Protein AF-Q48580-F1 (afdb_monomer_lite)

Secondary structure (DSSP, 8-state):
----THHHHHHHHHHHHHHHH------------------------SS-S--BS-SS-GGGBHHHHHHHHHHHHHHHS--HHHHHHHHHHHHTHHHHHHHHHHHHHSTTTTGGGT-GGG--BTTTTB-SSTTS--HHHHHHHHHHHHHHHHHTT-HHHHHHHHHHHHHHHHHTTSTTT-

Sequence (178 aa):
MRINKISLGIYVFIFALTASLMKVNACSDDHLMQPQTPNIEHKLPHKLSWSAERPLDEKANTHLWLFKQARKILAKENNGAYKELLEMLNKYYKEVAQGIFDADHKNPYYDCSTFVSHFYNPTKDNTYLPGFKNAKQTCGKYFKQALQDYKEDKLNTAFYKLGLSIHYFTDCSQPMHA

Foldseek 3Di:
DDDDPVVLVVVVVVVVVVVVPDPDDPDDDDDDPDDDDPPDPPDQQPDPDCALPDLPDCSRHVLLVVVVVVLVVLVVDPDPSSVVVSVLCVVLVSLLSLLLNCLCPDPPNCPVVPNQQLAADPVVRHGPDPPDHHLVRQLVVLQVVLVVCVVVVVSSSSSNSPSNSSNSVVSHVDVVRD

Structure (mmCIF, N/CA/C/O backbone):
data_AF-Q48580-F1
#
_entry.id   AF-Q48580-F1
#
loop_
_atom_site.group_PDB
_atom_site.id
_atom_site.type_symbol
_atom_site.label_atom_id
_atom_site.label_alt_id
_atom_site.label_comp_id
_atom_site.label_asym_id
_atom_site.label_entity_id
_atom_site.label_seq_id
_atom_site.pdbx_PDB_ins_code
_atom_site.Cartn_x
_atom_site.Cartn_y
_atom_site.Cartn_z
_atom_site.occupancy
_atom_site.B_iso_or_equiv
_atom_site.auth_seq_id
_atom_site.auth_comp_id
_atom_site.auth_asym_id
_atom_site.auth_atom_id
_atom_site.pdbx_PDB_model_num
ATOM 1 N N . MET A 1 1 ? -24.903 -4.570 21.441 1.00 39.03 1 MET A N 1
ATOM 2 C CA . MET A 1 1 ? -25.417 -5.336 20.285 1.00 39.03 1 MET A CA 1
ATOM 3 C C . MET A 1 1 ? -24.226 -6.024 19.618 1.00 39.03 1 MET A C 1
ATOM 5 O O . MET A 1 1 ? -23.382 -5.336 19.065 1.00 39.03 1 MET A O 1
ATOM 9 N N . ARG A 1 2 ? -24.051 -7.342 19.805 1.00 43.16 2 ARG A N 1
ATOM 10 C CA . ARG A 1 2 ? -22.938 -8.116 19.216 1.00 43.16 2 ARG A CA 1
ATOM 11 C C . ARG A 1 2 ? -23.301 -8.447 17.769 1.00 43.16 2 ARG A C 1
ATOM 13 O O . ARG A 1 2 ? -24.228 -9.219 17.554 1.00 43.16 2 ARG A O 1
ATOM 20 N N . ILE A 1 3 ? -22.597 -7.866 16.803 1.00 43.06 3 ILE A N 1
ATOM 21 C CA . ILE A 1 3 ? -22.769 -8.186 15.382 1.00 43.06 3 ILE A CA 1
ATOM 22 C C . ILE A 1 3 ? -21.675 -9.182 14.979 1.00 43.06 3 ILE A C 1
ATOM 24 O O . ILE A 1 3 ? -20.502 -9.013 15.313 1.00 43.06 3 ILE A O 1
ATOM 28 N N . ASN A 1 4 ? -22.091 -10.269 14.327 1.00 42.28 4 ASN A N 1
ATOM 29 C CA . ASN A 1 4 ? -21.255 -11.403 13.940 1.00 42.28 4 ASN A CA 1
ATOM 30 C C . ASN A 1 4 ? -20.155 -10.994 12.947 1.00 42.28 4 ASN A C 1
ATOM 32 O O . ASN A 1 4 ? -20.436 -10.475 11.870 1.00 42.28 4 ASN A O 1
ATOM 36 N N . LYS A 1 5 ? -18.904 -11.351 13.273 1.00 45.81 5 LYS A N 1
ATOM 37 C CA . LYS A 1 5 ? -17.668 -11.136 12.485 1.00 45.81 5 LYS A CA 1
ATOM 38 C C . LYS A 1 5 ? -17.671 -11.780 11.081 1.00 45.81 5 LYS A C 1
ATOM 40 O O . LYS A 1 5 ? -16.713 -11.629 10.330 1.00 45.81 5 LYS A O 1
ATOM 45 N N . ILE A 1 6 ? -18.733 -12.502 10.731 1.00 45.81 6 ILE A N 1
ATOM 46 C CA . ILE A 1 6 ? -18.891 -13.258 9.483 1.00 45.81 6 ILE A CA 1
ATOM 47 C C . ILE A 1 6 ? -19.275 -12.324 8.323 1.00 45.81 6 ILE A C 1
ATOM 49 O O . ILE A 1 6 ? -18.834 -12.533 7.196 1.00 45.81 6 ILE A O 1
ATOM 53 N N . SER A 1 7 ? -20.012 -11.244 8.593 1.00 40.34 7 SER A N 1
ATOM 54 C CA . SER A 1 7 ? -20.556 -10.376 7.542 1.00 40.34 7 SER A CA 1
ATOM 55 C C . SER A 1 7 ? -19.488 -9.530 6.838 1.00 40.34 7 SER A C 1
ATOM 57 O O . SER A 1 7 ? -19.598 -9.292 5.642 1.00 40.34 7 SER A O 1
ATOM 59 N N . LEU A 1 8 ? -18.419 -9.122 7.535 1.00 42.84 8 LEU A N 1
ATOM 60 C CA . LEU A 1 8 ? -17.356 -8.280 6.960 1.00 42.84 8 LEU A CA 1
ATOM 61 C C . LEU A 1 8 ? -16.354 -9.086 6.108 1.00 42.84 8 LEU A C 1
ATOM 63 O O . LEU A 1 8 ? -15.814 -8.579 5.127 1.00 42.84 8 LEU A O 1
ATOM 67 N N . GLY A 1 9 ? -16.151 -10.368 6.437 1.00 41.19 9 GLY A N 1
ATOM 68 C CA . GLY A 1 9 ? -15.279 -11.270 5.675 1.00 41.19 9 GLY A CA 1
ATOM 69 C C . GLY A 1 9 ? -15.817 -11.613 4.282 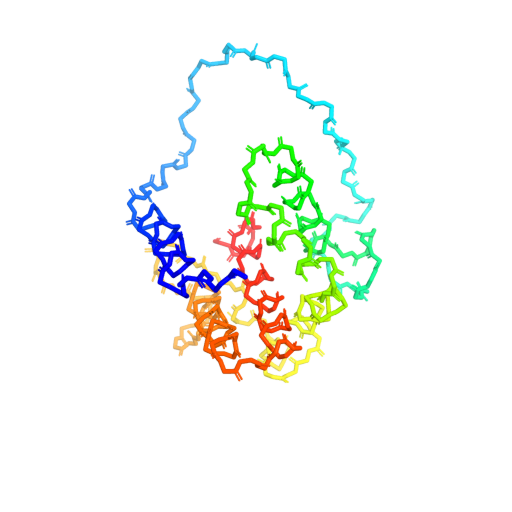1.00 41.19 9 GLY A C 1
ATOM 70 O O . GLY A 1 9 ? -15.033 -11.866 3.370 1.00 41.19 9 GLY A O 1
ATOM 71 N N . ILE A 1 10 ? -17.139 -11.563 4.101 1.00 44.97 10 ILE A N 1
ATOM 72 C CA . ILE A 1 10 ? -17.806 -11.857 2.825 1.00 44.97 10 ILE A CA 1
ATOM 73 C C . ILE A 1 10 ? -17.597 -10.716 1.812 1.00 44.97 10 ILE A C 1
ATOM 75 O O . ILE A 1 10 ? -17.363 -10.984 0.637 1.00 44.97 10 ILE A O 1
ATOM 79 N N . TYR A 1 11 ? -17.559 -9.451 2.246 1.00 45.41 11 TYR A N 1
ATOM 80 C CA . TYR A 1 11 ? -17.363 -8.313 1.332 1.00 45.41 11 TYR A CA 1
ATOM 81 C C . TYR A 1 11 ? -15.919 -8.162 0.829 1.00 45.41 11 TYR A C 1
ATOM 83 O O . TYR A 1 11 ? -15.710 -7.776 -0.321 1.00 45.41 11 TYR A O 1
ATOM 91 N N . VAL A 1 12 ? -14.920 -8.559 1.628 1.00 49.94 12 VAL A N 1
ATOM 92 C CA . VAL A 1 12 ? -13.519 -8.661 1.167 1.00 49.94 12 VAL A CA 1
ATOM 93 C C . VAL A 1 12 ? -13.369 -9.758 0.102 1.00 49.94 12 VAL A C 1
ATOM 95 O O . VAL A 1 12 ? -12.579 -9.619 -0.831 1.00 49.94 12 VAL A O 1
ATOM 98 N N . PHE A 1 13 ? -14.169 -10.824 0.194 1.00 40.41 13 PHE A N 1
ATOM 99 C CA . PHE A 1 13 ? -14.190 -11.912 -0.786 1.00 40.41 13 PHE A CA 1
ATOM 100 C C . PHE A 1 13 ? -14.830 -11.492 -2.121 1.00 40.41 13 PHE A C 1
ATOM 102 O O . PHE A 1 13 ? -14.356 -11.894 -3.181 1.00 40.41 13 PHE A O 1
ATOM 109 N N . ILE A 1 14 ? -15.852 -10.630 -2.085 1.00 44.84 14 ILE A N 1
ATOM 110 C CA . ILE A 1 14 ? -16.502 -10.094 -3.293 1.00 44.84 14 ILE A CA 1
ATOM 111 C C . ILE A 1 14 ? -15.542 -9.188 -4.081 1.00 44.84 14 ILE A C 1
ATOM 113 O O . ILE A 1 14 ? -15.488 -9.288 -5.304 1.00 44.84 14 ILE A O 1
ATOM 117 N N . PHE A 1 15 ? -14.713 -8.384 -3.404 1.00 44.59 15 PHE A N 1
ATOM 118 C CA . PHE A 1 15 ? -13.695 -7.553 -4.068 1.00 44.59 15 PHE A CA 1
ATOM 119 C C . PHE A 1 15 ? -12.567 -8.390 -4.709 1.00 44.59 15 PHE A C 1
ATOM 121 O O . PHE A 1 15 ? -12.025 -8.024 -5.750 1.00 44.59 15 PHE A O 1
ATOM 128 N N . ALA A 1 16 ? -12.233 -9.543 -4.117 1.00 45.91 16 ALA A N 1
ATOM 129 C CA . ALA A 1 16 ? -11.237 -10.466 -4.663 1.00 45.91 16 ALA A CA 1
ATOM 130 C C . ALA A 1 16 ? -11.756 -11.264 -5.876 1.00 45.91 16 ALA A C 1
ATOM 132 O O . ALA A 1 16 ? -10.980 -11.558 -6.786 1.00 45.91 16 ALA A O 1
ATOM 133 N N . LEU A 1 17 ? -13.055 -11.590 -5.922 1.00 34.94 17 LEU A N 1
ATOM 134 C CA . LEU A 1 17 ? -13.648 -12.305 -7.057 1.00 34.94 17 LEU A CA 1
ATOM 135 C C . LEU A 1 17 ? -13.825 -11.412 -8.293 1.00 34.94 17 LEU A C 1
ATOM 137 O O . LEU A 1 17 ? -13.557 -11.868 -9.405 1.00 34.94 17 LEU A O 1
ATOM 141 N N . THR A 1 18 ? -14.215 -10.145 -8.134 1.00 40.50 18 THR A N 1
ATOM 142 C CA . THR A 1 18 ? -14.386 -9.240 -9.285 1.00 40.50 18 THR A CA 1
ATOM 143 C C . THR A 1 18 ? -13.052 -8.886 -9.942 1.00 40.50 18 THR A C 1
ATOM 145 O O . THR A 1 18 ? -12.972 -8.865 -11.168 1.00 40.50 18 THR A O 1
ATOM 148 N N . ALA A 1 19 ? -11.976 -8.740 -9.161 1.00 45.72 19 ALA A N 1
ATOM 149 C CA . ALA A 1 19 ? -10.625 -8.531 -9.690 1.00 45.72 19 ALA A CA 1
ATOM 150 C C . ALA A 1 19 ? -10.093 -9.735 -10.498 1.00 45.72 19 ALA A C 1
ATOM 152 O O . ALA A 1 19 ? -9.254 -9.562 -11.377 1.00 45.72 19 ALA A O 1
ATOM 153 N N . SER A 1 20 ? -10.593 -10.949 -10.237 1.00 38.62 20 SER A N 1
ATOM 154 C CA . SER A 1 20 ? -10.180 -12.169 -10.951 1.00 38.62 20 SER A CA 1
ATOM 155 C C . SER A 1 20 ? -10.905 -12.412 -12.284 1.00 38.62 20 SER A C 1
ATOM 157 O O . SER A 1 20 ? -10.474 -13.263 -13.060 1.00 38.62 20 SER A O 1
ATOM 159 N N . LEU A 1 21 ? -11.976 -11.661 -12.572 1.00 35.38 21 LEU A N 1
ATOM 160 C CA . LEU A 1 21 ? -12.802 -11.813 -13.780 1.00 35.38 21 LEU A CA 1
ATOM 161 C C . LEU A 1 21 ? -12.668 -10.652 -14.778 1.00 35.38 21 LEU A C 1
ATOM 163 O O . LEU A 1 21 ? -13.219 -10.727 -15.877 1.00 35.38 21 LEU A O 1
ATOM 167 N N . MET A 1 22 ? -11.924 -9.593 -14.447 1.00 33.22 22 MET A N 1
ATOM 168 C CA . MET A 1 22 ? -11.681 -8.500 -15.388 1.00 33.22 22 MET A CA 1
ATOM 169 C C . MET A 1 22 ? -10.622 -8.906 -16.417 1.00 33.22 22 MET A C 1
ATOM 171 O O . MET A 1 22 ? -9.421 -8.859 -16.159 1.00 33.22 22 MET A O 1
ATOM 175 N N . LYS A 1 23 ? -11.070 -9.266 -17.626 1.00 38.56 23 LYS A N 1
ATOM 176 C CA . LYS A 1 23 ? -10.233 -9.132 -18.823 1.00 38.56 23 LYS A CA 1
ATOM 177 C C . LYS A 1 23 ? -9.961 -7.644 -19.023 1.00 38.56 23 LYS A C 1
ATOM 179 O O . LYS A 1 23 ? -10.857 -6.895 -19.403 1.00 38.56 23 LYS A O 1
ATOM 184 N N . VAL A 1 24 ? -8.733 -7.224 -18.746 1.00 43.56 24 VAL A N 1
ATOM 185 C CA . VAL A 1 24 ? -8.266 -5.875 -19.060 1.00 43.56 24 VAL A CA 1
ATOM 186 C C . VAL A 1 24 ? -8.030 -5.820 -20.568 1.00 43.56 24 VAL A C 1
ATOM 188 O O . VAL A 1 24 ? -6.978 -6.226 -21.050 1.00 43.56 24 VAL A O 1
ATOM 191 N N . ASN A 1 25 ? -9.032 -5.367 -21.322 1.00 42.41 25 ASN A N 1
ATOM 192 C CA . ASN A 1 25 ? -8.808 -4.873 -22.676 1.00 42.41 25 ASN A CA 1
ATOM 193 C C . ASN A 1 25 ? -8.393 -3.406 -22.550 1.00 42.41 25 ASN A C 1
ATOM 195 O O . ASN A 1 25 ? -9.176 -2.574 -22.092 1.00 42.41 25 ASN A O 1
ATOM 199 N N . ALA A 1 26 ? -7.155 -3.102 -22.927 1.00 38.31 26 ALA A N 1
ATOM 200 C CA . ALA A 1 26 ? -6.721 -1.727 -23.108 1.00 38.31 26 ALA A CA 1
ATOM 201 C C . ALA A 1 26 ? -7.462 -1.127 -24.316 1.00 38.31 26 ALA A C 1
ATOM 203 O O . ALA A 1 26 ? -7.465 -1.725 -25.388 1.00 38.31 26 ALA A O 1
ATOM 204 N N . CYS A 1 27 ? -8.107 0.017 -24.077 1.00 41.03 27 CYS A N 1
ATOM 205 C CA . CYS A 1 27 ? -8.674 0.983 -25.021 1.00 41.03 27 CYS A CA 1
ATOM 206 C C . CYS A 1 27 ? -9.286 0.419 -26.319 1.00 41.03 27 CYS A C 1
ATOM 208 O O . CYS A 1 27 ? -8.598 0.217 -27.315 1.00 41.03 27 CYS A O 1
ATOM 210 N N . SER A 1 28 ? -10.616 0.299 -26.338 1.00 37.28 28 SER A N 1
ATOM 211 C CA . SER A 1 28 ? -11.373 0.575 -27.565 1.00 37.28 28 SER A CA 1
ATOM 212 C C . SER A 1 28 ? -12.021 1.942 -27.371 1.00 37.28 28 SER A C 1
ATOM 214 O O . SER A 1 28 ? -12.833 2.118 -26.464 1.00 37.28 28 SER A O 1
ATOM 216 N N . ASP A 1 29 ? -11.565 2.915 -28.158 1.00 49.44 29 ASP A N 1
ATOM 217 C CA . ASP A 1 29 ? -12.277 4.167 -28.377 1.00 49.44 29 ASP A CA 1
ATOM 218 C C . ASP A 1 29 ? -13.560 3.813 -29.117 1.00 49.44 29 ASP A C 1
ATOM 220 O O . ASP A 1 29 ? -13.484 3.436 -30.278 1.00 49.44 29 ASP A O 1
ATOM 224 N N . ASP A 1 30 ? -14.712 3.891 -28.455 1.00 44.50 30 ASP A N 1
ATOM 225 C CA . ASP A 1 30 ? -15.949 4.264 -29.134 1.00 44.50 30 ASP A CA 1
ATOM 226 C C . ASP A 1 30 ? -17.026 4.706 -28.129 1.00 44.50 30 ASP A C 1
ATOM 228 O O . ASP A 1 30 ? -17.368 4.015 -27.170 1.00 44.50 30 ASP A O 1
ATOM 232 N N . HIS A 1 31 ? -17.566 5.895 -28.415 1.00 38.16 31 HIS A N 1
ATOM 233 C CA . HIS A 1 31 ? -18.740 6.555 -27.832 1.00 38.16 31 HIS A CA 1
ATOM 234 C C . HIS A 1 31 ? -18.624 7.236 -26.455 1.00 38.16 31 HIS A C 1
ATOM 236 O O . HIS A 1 31 ? -19.144 6.793 -25.433 1.00 38.16 31 HIS A O 1
ATOM 242 N N . LEU A 1 32 ? -18.090 8.463 -26.490 1.00 36.28 32 LEU A N 1
ATOM 243 C CA . LEU A 1 32 ? -18.339 9.500 -25.487 1.00 36.28 32 LEU A CA 1
ATOM 244 C C . LEU A 1 32 ? -19.759 10.080 -25.633 1.00 36.28 32 LEU A C 1
ATOM 246 O O . LEU A 1 32 ? -19.998 10.999 -26.413 1.00 36.28 32 LEU A O 1
ATOM 250 N N . MET A 1 33 ? -20.688 9.596 -24.813 1.00 44.84 33 MET A N 1
ATOM 251 C CA . MET A 1 33 ? -21.787 10.414 -24.290 1.00 44.84 33 MET A CA 1
ATOM 252 C C . MET A 1 33 ? -21.411 10.756 -22.850 1.00 44.84 33 MET A C 1
ATOM 254 O O . MET A 1 33 ? -21.458 9.893 -21.979 1.00 44.84 33 MET A O 1
ATOM 258 N N . GLN A 1 34 ? -20.944 11.985 -22.617 1.00 42.66 34 GLN A N 1
ATOM 259 C CA . GLN A 1 34 ? -20.487 12.439 -21.302 1.00 42.66 34 GLN A CA 1
ATOM 260 C C . GLN A 1 34 ? -21.675 12.631 -20.343 1.00 42.66 34 GLN A C 1
ATOM 262 O O . GLN A 1 34 ? -22.505 13.509 -20.587 1.00 42.66 34 GLN A O 1
ATOM 267 N N . PRO A 1 35 ? -21.751 11.911 -19.209 1.00 42.03 35 PRO A N 1
ATOM 268 C CA . PRO A 1 35 ? -22.467 12.402 -18.043 1.00 42.03 35 PRO A CA 1
ATOM 269 C C . PRO A 1 35 ? -21.615 13.488 -17.373 1.00 42.03 35 PRO A C 1
ATOM 271 O O . PRO A 1 35 ? -20.385 13.428 -17.411 1.00 42.03 35 PRO A O 1
ATOM 274 N N . GLN A 1 36 ? -22.261 14.470 -16.739 1.00 43.69 36 GLN A N 1
ATOM 275 C CA . GLN A 1 36 ? -21.586 15.547 -16.011 1.00 43.69 36 GLN A CA 1
ATOM 276 C C . GLN A 1 36 ? -20.584 14.977 -14.998 1.00 43.69 36 GLN A C 1
ATOM 278 O O . GLN A 1 36 ? -20.953 14.394 -13.977 1.00 43.69 36 GLN A O 1
ATOM 283 N N . THR A 1 37 ? -19.298 15.141 -15.300 1.00 46.25 37 THR A N 1
ATOM 284 C CA . THR A 1 37 ? -18.198 14.702 -14.449 1.00 46.25 37 THR A CA 1
ATOM 285 C C . THR A 1 37 ? -18.189 15.519 -13.157 1.00 46.25 37 THR A C 1
ATOM 287 O O . THR A 1 37 ? -18.208 16.752 -13.222 1.00 46.25 37 THR A O 1
ATOM 290 N N . PRO A 1 38 ? -18.139 14.881 -11.973 1.00 44.47 38 PRO A N 1
ATOM 291 C CA . PRO A 1 38 ? -17.940 15.606 -10.726 1.00 44.47 38 PRO A CA 1
ATOM 292 C C . PRO A 1 38 ? -16.626 16.389 -10.797 1.00 44.47 38 PRO A C 1
ATOM 294 O O . PRO A 1 38 ? -15.667 15.925 -11.407 1.00 44.47 38 PRO A O 1
ATOM 297 N N . ASN A 1 39 ? -16.585 17.565 -10.167 1.00 48.12 39 ASN A N 1
ATOM 298 C CA . ASN A 1 39 ? -15.406 18.428 -10.107 1.00 48.12 39 ASN A CA 1
ATOM 299 C C . ASN A 1 39 ? -14.266 17.708 -9.361 1.00 48.12 39 ASN A C 1
ATOM 301 O O . ASN A 1 39 ? -14.164 17.759 -8.133 1.00 48.12 39 ASN A O 1
ATOM 305 N N . ILE A 1 40 ? -13.475 16.943 -10.110 1.00 53.44 40 ILE A N 1
ATOM 306 C CA . ILE A 1 40 ? -12.221 16.351 -9.673 1.00 53.44 40 ILE A CA 1
ATOM 307 C C . ILE A 1 40 ? -11.170 17.408 -9.975 1.00 53.44 40 ILE A C 1
ATOM 309 O O . ILE A 1 40 ? -11.035 17.863 -11.105 1.00 53.44 40 ILE A O 1
ATOM 313 N N . GLU A 1 41 ? -10.444 17.836 -8.952 1.00 50.91 41 GLU A N 1
ATOM 314 C CA . GLU A 1 41 ? -9.363 18.799 -9.105 1.00 50.91 41 GLU A CA 1
ATOM 315 C C . GLU A 1 41 ? -8.292 18.208 -10.046 1.00 50.91 41 GLU A C 1
ATOM 317 O O . GLU A 1 41 ? -7.499 17.356 -9.657 1.00 50.91 41 GLU A O 1
ATOM 322 N N . HIS A 1 42 ? -8.306 18.625 -11.318 1.00 49.84 42 HIS A N 1
ATOM 323 C CA . HIS A 1 42 ? -7.477 18.073 -12.401 1.00 49.84 42 HIS A CA 1
ATOM 324 C C . HIS A 1 42 ? -5.997 18.497 -12.347 1.00 49.84 42 HIS A C 1
ATOM 326 O O . HIS A 1 42 ? -5.243 18.244 -13.287 1.00 49.84 42 HIS A O 1
ATOM 332 N N . LYS A 1 43 ? -5.54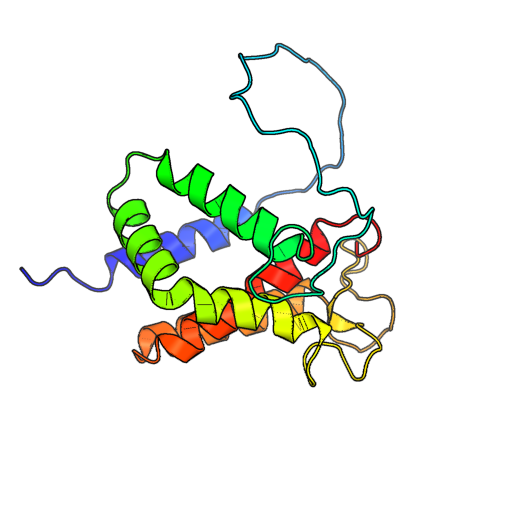9 19.157 -11.274 1.00 50.69 43 LYS A N 1
ATOM 333 C CA . LYS A 1 43 ? -4.151 19.575 -11.138 1.00 50.69 43 LYS A CA 1
ATOM 334 C C . LYS A 1 43 ? -3.364 18.515 -10.380 1.00 50.69 43 LYS A C 1
ATOM 336 O O . LYS A 1 43 ? -3.312 18.524 -9.153 1.00 50.69 43 LYS A O 1
ATOM 341 N N . LEU A 1 44 ? -2.721 17.627 -11.138 1.00 52.47 44 LEU A N 1
ATOM 342 C CA . LEU A 1 44 ? -1.615 16.826 -10.621 1.00 52.47 44 LEU A CA 1
ATOM 343 C C . LEU A 1 44 ? -0.573 17.774 -9.989 1.00 52.47 44 LEU A C 1
ATOM 345 O O . LEU A 1 44 ? -0.284 18.828 -10.571 1.00 52.47 44 LEU A O 1
ATOM 349 N N . PRO A 1 45 ? -0.027 17.461 -8.800 1.00 55.72 45 PRO A N 1
ATOM 350 C CA . PRO A 1 45 ? 1.030 18.261 -8.194 1.00 55.72 45 PRO A CA 1
ATOM 351 C C . PRO A 1 45 ? 2.215 18.407 -9.163 1.00 55.72 45 PRO A C 1
ATOM 353 O O . PRO A 1 45 ? 2.562 17.485 -9.891 1.00 55.72 45 PRO A O 1
ATOM 356 N N . HIS A 1 46 ? 2.827 19.593 -9.178 1.00 52.34 46 HIS A N 1
ATOM 357 C CA . HIS A 1 46 ? 3.782 20.088 -10.186 1.00 52.34 46 HIS A CA 1
ATOM 358 C C . HIS A 1 46 ? 5.099 19.285 -10.363 1.00 52.34 46 HIS A C 1
ATOM 360 O O . HIS A 1 46 ? 5.986 19.736 -11.088 1.00 52.34 46 HIS A O 1
ATOM 366 N N . LYS A 1 47 ? 5.258 18.115 -9.730 1.00 52.28 47 LYS A N 1
ATOM 367 C CA . LYS A 1 47 ? 6.384 17.194 -9.944 1.00 52.28 47 LYS A CA 1
ATOM 368 C C . LYS A 1 47 ? 5.899 15.979 -10.738 1.00 52.28 47 LYS A C 1
ATOM 370 O O . LYS A 1 47 ? 5.115 15.178 -10.248 1.00 52.28 47 LYS A O 1
ATOM 375 N N . LEU A 1 48 ? 6.389 15.874 -11.970 1.00 48.72 48 LEU A N 1
ATOM 376 C CA . LEU A 1 48 ? 6.063 14.883 -13.005 1.00 48.72 48 LEU A CA 1
ATOM 377 C C . LEU A 1 48 ? 6.535 13.440 -12.701 1.00 48.72 48 LEU A C 1
ATOM 379 O O . LEU A 1 48 ? 6.944 12.722 -13.607 1.00 48.72 48 LEU A O 1
ATOM 383 N N . SER A 1 49 ? 6.473 12.981 -11.452 1.00 62.22 49 SER A N 1
ATOM 384 C CA . SER A 1 49 ? 6.747 11.582 -11.114 1.00 62.22 49 SER A CA 1
ATOM 385 C C . SER A 1 49 ? 5.774 11.063 -10.061 1.00 62.22 49 SER A C 1
ATOM 387 O O . SER A 1 49 ? 5.300 11.796 -9.187 1.00 62.22 49 SER A O 1
ATOM 389 N N . TRP A 1 50 ? 5.459 9.772 -10.156 1.00 65.88 50 TRP A N 1
ATOM 390 C CA . TRP A 1 50 ? 4.866 9.033 -9.051 1.00 65.88 50 TRP A CA 1
ATOM 391 C C . TRP A 1 50 ? 5.934 9.004 -7.973 1.00 65.88 50 TRP A C 1
ATOM 393 O O . TRP A 1 50 ? 6.960 8.357 -8.127 1.00 65.88 50 TRP A O 1
ATOM 403 N N . SER A 1 51 ? 5.780 9.885 -6.994 1.00 78.94 51 SER A N 1
ATOM 404 C CA . SER A 1 51 ? 6.774 10.103 -5.955 1.00 78.94 51 SER A CA 1
ATOM 405 C C . SER A 1 51 ? 6.184 9.689 -4.622 1.00 78.94 51 SER A C 1
ATOM 407 O O . SER A 1 51 ? 4.965 9.745 -4.444 1.00 78.94 51 SER A O 1
ATOM 409 N N . ALA A 1 52 ? 7.040 9.286 -3.693 1.00 82.44 52 ALA A N 1
ATOM 410 C CA . ALA A 1 52 ? 6.685 8.997 -2.311 1.00 82.44 52 ALA A CA 1
ATOM 411 C C . ALA A 1 52 ? 7.654 9.701 -1.347 1.00 82.44 52 ALA A C 1
ATOM 413 O O . ALA A 1 52 ? 7.947 9.183 -0.284 1.00 82.44 52 ALA A O 1
ATOM 414 N N . GLU A 1 53 ? 8.152 10.894 -1.684 1.00 83.50 53 GLU A N 1
ATOM 415 C CA . GLU A 1 53 ? 9.277 11.559 -0.993 1.00 83.50 53 GLU A CA 1
ATOM 416 C C . GLU A 1 53 ? 8.998 11.932 0.467 1.00 83.50 53 GLU A C 1
ATOM 418 O O . GLU A 1 53 ? 9.913 12.210 1.246 1.00 83.50 53 GLU A O 1
ATOM 423 N N . ARG A 1 54 ? 7.720 12.050 0.842 1.00 82.75 54 ARG A N 1
ATOM 424 C CA . ARG A 1 54 ? 7.301 12.458 2.187 1.00 82.75 54 ARG A CA 1
ATOM 425 C C . ARG A 1 54 ? 6.073 11.664 2.630 1.00 82.75 54 ARG A C 1
ATOM 427 O O . ARG A 1 54 ? 5.081 11.624 1.903 1.00 82.75 54 ARG A O 1
ATOM 434 N N . PRO A 1 55 ? 6.059 11.094 3.846 1.00 83.81 55 PRO A N 1
ATOM 435 C CA . PRO A 1 55 ? 4.993 10.183 4.261 1.00 83.81 55 PRO A CA 1
ATOM 436 C C . PRO A 1 55 ? 3.637 10.859 4.466 1.00 83.81 55 PRO A C 1
ATOM 438 O O . PRO A 1 55 ? 2.614 10.208 4.329 1.00 83.81 55 PRO A O 1
ATOM 441 N N . LEU A 1 56 ? 3.595 12.156 4.791 1.00 88.81 56 LEU A N 1
ATOM 442 C CA . LEU A 1 56 ? 2.347 12.863 5.120 1.00 88.81 56 LEU A CA 1
ATOM 443 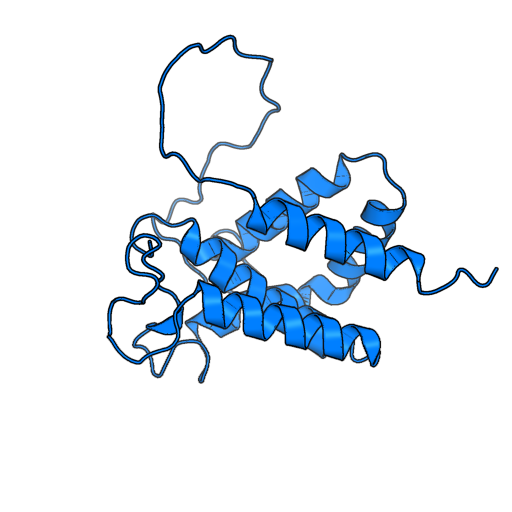C C . LEU A 1 56 ? 2.053 14.071 4.212 1.00 88.81 56 LEU A C 1
ATOM 445 O O . LEU A 1 56 ? 1.045 14.748 4.417 1.00 88.81 56 LEU A O 1
ATOM 449 N N . ASP A 1 57 ? 2.895 14.334 3.209 1.00 86.75 57 ASP A N 1
ATOM 450 C CA . ASP A 1 57 ? 2.771 15.471 2.287 1.00 86.75 57 ASP A CA 1
ATOM 451 C C . ASP A 1 57 ? 2.370 14.977 0.891 1.00 86.75 57 ASP A C 1
ATOM 453 O O . ASP A 1 57 ? 3.193 14.490 0.123 1.00 86.75 57 ASP A O 1
ATOM 457 N N . GLU A 1 58 ? 1.084 15.108 0.562 1.00 82.38 58 GLU A N 1
ATOM 458 C CA . GLU A 1 58 ? 0.504 14.617 -0.698 1.00 82.38 58 GLU A CA 1
ATOM 459 C C . GLU A 1 58 ? 1.059 15.311 -1.948 1.00 82.38 58 GLU A C 1
ATOM 461 O O . GLU A 1 58 ? 1.011 14.742 -3.035 1.00 82.38 58 GLU A O 1
ATOM 466 N N . LYS A 1 59 ? 1.609 16.526 -1.816 1.00 82.44 59 LYS A N 1
ATOM 467 C CA . LYS A 1 59 ? 2.217 17.238 -2.952 1.00 82.44 59 LYS A CA 1
ATOM 468 C C . LYS A 1 59 ? 3.551 16.621 -3.363 1.00 82.44 59 LYS A C 1
ATOM 470 O O . LYS A 1 59 ? 4.029 16.883 -4.462 1.00 82.44 59 LYS A O 1
ATOM 475 N N . ALA A 1 60 ? 4.138 15.834 -2.468 1.00 84.69 60 ALA A N 1
ATOM 476 C CA . ALA A 1 60 ? 5.371 15.091 -2.663 1.00 84.69 60 ALA A CA 1
ATOM 477 C C . ALA A 1 60 ? 5.144 13.573 -2.526 1.00 84.69 60 ALA A C 1
ATOM 479 O O . ALA A 1 60 ? 6.103 12.831 -2.328 1.00 84.69 60 ALA A O 1
ATOM 480 N N . ASN A 1 61 ? 3.883 13.121 -2.566 1.00 91.81 61 ASN A N 1
ATOM 481 C CA . ASN A 1 61 ? 3.519 11.717 -2.438 1.00 91.81 61 ASN A CA 1
ATOM 482 C C . ASN A 1 61 ? 2.260 11.385 -3.259 1.00 91.81 61 ASN A C 1
ATOM 484 O O . ASN A 1 61 ? 1.128 11.484 -2.773 1.00 91.81 61 ASN A O 1
ATOM 488 N N . THR A 1 62 ? 2.465 10.989 -4.514 1.00 94.19 62 THR A N 1
ATOM 489 C CA . THR A 1 62 ? 1.400 10.649 -5.468 1.00 94.19 62 THR A CA 1
ATOM 490 C C . THR A 1 62 ? 0.605 9.424 -5.005 1.00 94.19 62 THR A C 1
ATOM 492 O O . THR A 1 62 ? -0.623 9.416 -5.112 1.00 94.19 62 THR A O 1
ATOM 495 N N . HIS A 1 63 ? 1.265 8.431 -4.399 1.00 96.00 63 HIS A N 1
ATOM 496 C CA . HIS A 1 63 ? 0.610 7.242 -3.837 1.00 96.00 63 HIS A CA 1
ATOM 497 C C . HIS A 1 63 ? -0.367 7.611 -2.711 1.00 96.00 63 HIS A C 1
ATOM 499 O O . HIS A 1 63 ? -1.522 7.174 -2.688 1.00 96.00 63 HIS A O 1
ATOM 505 N N . LEU A 1 64 ? 0.060 8.494 -1.804 1.00 95.38 64 LEU A N 1
ATOM 506 C CA . LEU A 1 64 ? -0.781 9.012 -0.728 1.00 95.38 64 LEU A CA 1
ATOM 507 C C . LEU A 1 64 ? -1.933 9.867 -1.266 1.00 95.38 64 LEU A C 1
ATOM 509 O O . LEU A 1 64 ? -3.053 9.787 -0.753 1.00 95.38 64 LEU A O 1
ATOM 513 N N . TRP A 1 65 ? -1.678 10.680 -2.295 1.00 95.06 65 TRP A N 1
ATOM 514 C CA . TRP A 1 65 ? -2.716 11.475 -2.946 1.00 95.06 65 TRP A CA 1
ATOM 515 C C . TRP A 1 65 ? -3.813 10.586 -3.550 1.00 95.06 65 TRP A C 1
ATOM 517 O O . TRP A 1 65 ? -4.998 10.864 -3.335 1.00 95.06 65 TRP A O 1
ATOM 527 N N . LEU A 1 66 ? -3.447 9.484 -4.217 1.00 95.00 66 LEU A N 1
ATOM 528 C CA . LEU A 1 66 ? -4.401 8.502 -4.749 1.00 95.00 66 LEU A CA 1
ATOM 529 C C . LEU A 1 66 ? -5.199 7.816 -3.646 1.00 95.00 66 LEU A C 1
ATOM 531 O O . LEU A 1 66 ? -6.426 7.743 -3.733 1.00 95.00 66 LEU A O 1
ATOM 535 N N . PHE A 1 67 ? -4.535 7.393 -2.569 1.00 95.88 67 PHE A N 1
ATOM 536 C CA . PHE A 1 67 ? -5.213 6.837 -1.398 1.00 95.88 67 PHE A CA 1
ATOM 537 C C . PHE A 1 67 ? -6.243 7.818 -0.810 1.00 95.88 67 PHE A C 1
ATOM 539 O O . PHE A 1 67 ? -7.365 7.430 -0.465 1.00 95.88 67 PHE A O 1
ATOM 546 N N . LYS A 1 68 ? -5.910 9.112 -0.739 1.00 94.88 68 LYS A N 1
ATOM 547 C CA . LYS A 1 68 ? -6.861 10.146 -0.310 1.00 94.88 68 LYS A CA 1
ATOM 548 C C . LYS A 1 68 ? -8.031 10.304 -1.276 1.00 94.88 68 LYS A C 1
ATOM 550 O O . LYS A 1 68 ? -9.161 10.436 -0.804 1.00 94.88 68 LYS A O 1
ATOM 555 N N . GLN A 1 69 ? -7.804 10.279 -2.591 1.00 95.06 69 GLN A N 1
ATOM 556 C CA . GLN A 1 69 ? -8.909 10.359 -3.554 1.00 95.06 69 GLN A CA 1
ATOM 557 C C . GLN A 1 69 ? -9.826 9.133 -3.445 1.00 95.06 69 GLN A C 1
ATOM 559 O O . GLN A 1 69 ? -11.045 9.297 -3.401 1.00 95.06 69 GLN A O 1
ATOM 564 N N . ALA A 1 70 ? -9.268 7.929 -3.287 1.00 94.56 70 ALA A N 1
ATOM 565 C CA . ALA A 1 70 ? -10.043 6.708 -3.066 1.00 94.56 70 ALA A CA 1
ATOM 566 C C . ALA A 1 70 ? -10.928 6.807 -1.810 1.00 94.56 70 ALA A C 1
ATOM 568 O O . ALA A 1 70 ? -12.112 6.475 -1.853 1.00 94.56 70 ALA A O 1
ATOM 569 N N . ARG A 1 71 ? -10.404 7.359 -0.706 1.00 94.31 71 ARG A N 1
ATOM 570 C CA . ARG A 1 71 ? -11.202 7.637 0.502 1.00 94.31 71 ARG A CA 1
ATOM 571 C C . ARG A 1 71 ? -12.330 8.638 0.260 1.00 94.31 71 ARG A C 1
ATOM 573 O O . ARG A 1 71 ? -13.420 8.445 0.789 1.00 94.31 71 ARG A O 1
ATOM 580 N N . LYS A 1 72 ? -12.106 9.689 -0.537 1.00 93.50 72 LYS A N 1
ATOM 581 C CA . LYS A 1 72 ? -13.170 10.642 -0.906 1.00 93.50 72 LYS A CA 1
ATOM 582 C C . LYS A 1 72 ? -14.265 9.980 -1.741 1.00 93.50 72 LYS A C 1
ATOM 584 O O . LYS A 1 72 ? -15.425 10.336 -1.574 1.00 93.50 72 LYS A O 1
ATOM 589 N N . ILE A 1 73 ? -13.908 9.048 -2.627 1.00 92.62 73 ILE A N 1
ATOM 590 C CA . ILE A 1 73 ? -14.880 8.267 -3.404 1.00 92.62 73 ILE A CA 1
ATOM 591 C C . ILE A 1 73 ? -15.709 7.400 -2.453 1.00 92.62 73 ILE A C 1
ATOM 593 O O . ILE A 1 73 ? -16.927 7.532 -2.437 1.00 92.62 73 ILE A O 1
ATOM 597 N N . LEU A 1 74 ? -15.061 6.623 -1.578 1.00 90.75 74 LEU A N 1
ATOM 598 C CA . LEU A 1 74 ? -15.749 5.805 -0.570 1.00 90.75 74 LEU A CA 1
ATOM 599 C C . LEU A 1 74 ? -16.670 6.629 0.343 1.00 90.75 74 LEU A C 1
ATOM 601 O O . LEU A 1 74 ? -17.723 6.147 0.740 1.00 90.75 74 LEU A O 1
ATOM 605 N N . ALA A 1 75 ? -16.300 7.869 0.674 1.00 90.56 75 ALA A N 1
ATOM 606 C CA . ALA A 1 75 ? -17.098 8.739 1.540 1.00 90.56 75 ALA A CA 1
ATOM 607 C C . ALA A 1 75 ? -18.389 9.260 0.893 1.00 90.56 75 ALA A C 1
ATOM 609 O O . ALA A 1 75 ? -19.278 9.717 1.608 1.00 90.56 75 ALA A O 1
ATOM 610 N N . LYS A 1 76 ? -18.493 9.219 -0.440 1.00 90.25 76 LYS A N 1
ATOM 611 C CA . LYS A 1 76 ? -19.719 9.588 -1.163 1.00 90.25 76 LYS A CA 1
ATOM 612 C C . LYS A 1 76 ? -20.743 8.457 -1.182 1.00 90.25 76 LYS A C 1
ATOM 614 O O . LYS A 1 76 ? -21.922 8.711 -1.409 1.00 90.25 76 LYS A O 1
ATOM 619 N N . GLU A 1 77 ? -20.301 7.228 -0.947 1.00 85.06 77 GLU A N 1
ATOM 620 C CA . GLU A 1 77 ? -21.163 6.058 -0.949 1.00 85.06 77 GLU A CA 1
ATOM 621 C C . GLU A 1 77 ? -21.993 6.000 0.341 1.00 85.06 77 GLU A C 1
ATOM 623 O O . GLU A 1 77 ? -21.458 5.963 1.451 1.00 85.06 77 GLU A O 1
ATOM 628 N N . ASN A 1 78 ? -23.321 5.951 0.215 1.00 69.81 78 ASN A N 1
ATOM 629 C CA . ASN A 1 78 ? -24.231 5.877 1.362 1.00 69.81 78 ASN A CA 1
ATOM 630 C C . ASN A 1 78 ? -24.431 4.423 1.832 1.00 69.81 78 ASN A C 1
ATOM 632 O O . ASN A 1 78 ? -25.531 3.874 1.772 1.00 69.81 78 ASN A O 1
ATOM 636 N N . ASN A 1 79 ?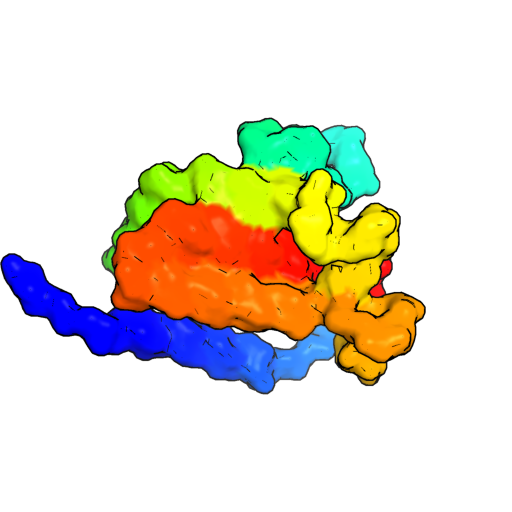 -23.344 3.779 2.263 1.00 83.69 79 ASN A N 1
ATOM 637 C CA . ASN A 1 79 ? -23.337 2.404 2.766 1.00 83.69 79 ASN A CA 1
ATOM 638 C C . ASN A 1 79 ? -22.655 2.345 4.143 1.00 83.69 79 ASN A C 1
ATOM 640 O O . ASN A 1 79 ? -21.512 2.775 4.306 1.00 83.69 79 ASN A O 1
ATOM 644 N N . GLY A 1 80 ? -23.347 1.774 5.136 1.00 82.38 80 GLY A N 1
ATOM 645 C CA . GLY A 1 80 ? -22.857 1.673 6.515 1.00 82.38 80 GLY A CA 1
ATOM 646 C C . GLY A 1 80 ? -21.502 0.966 6.648 1.00 82.38 80 GLY A C 1
ATOM 647 O O . GLY A 1 80 ? -20.667 1.406 7.434 1.00 82.38 80 GLY A O 1
ATOM 648 N N . ALA A 1 81 ? -21.230 -0.050 5.824 1.00 84.19 81 ALA A N 1
ATOM 649 C CA . ALA A 1 81 ? -19.945 -0.752 5.839 1.00 84.19 81 ALA A CA 1
ATOM 650 C C . ALA A 1 81 ? -18.776 0.148 5.395 1.00 84.19 81 ALA A C 1
ATOM 652 O O . ALA A 1 81 ? -17.669 0.048 5.925 1.00 84.19 81 ALA A O 1
ATOM 653 N N . TYR A 1 82 ? -19.012 1.063 4.449 1.00 88.56 82 TYR A N 1
ATOM 654 C CA . TYR A 1 82 ? -17.989 2.019 4.020 1.00 88.56 82 TYR A CA 1
ATOM 655 C C . TYR A 1 82 ? -17.747 3.102 5.063 1.00 88.56 82 TYR A C 1
ATOM 657 O O . TYR A 1 82 ? -16.608 3.538 5.223 1.00 88.56 82 TYR A O 1
ATOM 665 N N . LYS A 1 83 ? -18.774 3.483 5.829 1.00 90.44 83 LYS A N 1
ATOM 666 C CA . LYS A 1 83 ? -18.609 4.404 6.956 1.00 90.44 83 LYS A CA 1
ATOM 667 C C . LYS A 1 83 ? -17.671 3.826 8.022 1.00 90.44 83 LYS A C 1
ATOM 669 O O . LYS A 1 83 ? -16.710 4.492 8.395 1.00 90.44 83 LYS A O 1
ATOM 674 N N . GLU A 1 84 ? -17.891 2.580 8.443 1.00 90.69 84 GLU A N 1
ATOM 675 C CA . GLU A 1 84 ? -17.017 1.897 9.413 1.00 90.69 84 GLU A CA 1
ATOM 676 C C . GLU A 1 84 ? -15.578 1.758 8.888 1.00 90.69 84 GLU A C 1
ATOM 678 O O . GLU A 1 84 ? -14.610 2.032 9.603 1.00 90.69 84 GLU A O 1
ATOM 683 N N . LEU A 1 85 ? -15.418 1.394 7.610 1.00 91.31 85 LEU A N 1
ATOM 684 C CA . LEU A 1 85 ? -14.106 1.335 6.965 1.00 91.31 85 LEU A CA 1
ATOM 685 C C . LEU A 1 85 ? -13.404 2.701 6.976 1.00 91.31 85 LEU A C 1
ATOM 687 O O . LEU A 1 85 ? -12.216 2.779 7.290 1.00 91.31 85 LEU A O 1
ATOM 691 N N . LEU A 1 86 ? -14.116 3.782 6.653 1.00 94.50 86 LEU A N 1
ATOM 692 C CA . LEU A 1 86 ? -13.561 5.136 6.651 1.00 94.50 86 LEU A CA 1
ATOM 693 C C . LEU A 1 86 ? -13.157 5.599 8.048 1.00 94.50 86 LEU A C 1
ATOM 695 O O . LEU A 1 86 ? -12.100 6.211 8.189 1.00 94.50 86 LEU A O 1
ATOM 699 N N . GLU A 1 87 ? -13.946 5.292 9.077 1.00 94.94 87 GLU A N 1
ATOM 700 C CA . GLU A 1 87 ? -13.592 5.579 10.472 1.00 94.94 87 GLU A CA 1
ATOM 701 C C . GLU A 1 87 ? -12.274 4.894 10.855 1.00 94.94 87 GLU A C 1
ATOM 703 O O . GLU A 1 87 ? -11.376 5.531 11.415 1.00 94.94 87 GLU A O 1
ATOM 708 N N . MET A 1 88 ? -12.101 3.631 10.461 1.00 96.06 88 MET A N 1
ATOM 709 C CA . MET A 1 88 ? -10.860 2.891 10.689 1.00 96.06 88 MET A CA 1
ATOM 710 C C . MET A 1 88 ? -9.680 3.462 9.889 1.00 96.06 88 MET A C 1
ATOM 712 O O . MET A 1 88 ? -8.614 3.694 10.458 1.00 96.06 88 MET A O 1
ATOM 716 N N . LEU A 1 89 ? -9.862 3.762 8.600 1.00 96.31 89 LEU A N 1
ATOM 717 C CA . LEU A 1 89 ? -8.822 4.381 7.766 1.00 96.31 89 LEU A CA 1
ATOM 718 C C . LEU A 1 89 ? -8.422 5.777 8.263 1.00 96.31 89 LEU A C 1
ATOM 720 O O . LEU A 1 89 ? -7.272 6.177 8.096 1.00 96.31 89 LEU A O 1
ATOM 724 N N . ASN A 1 90 ? -9.348 6.522 8.873 1.00 96.06 90 ASN A N 1
ATOM 725 C CA . ASN A 1 90 ? -9.056 7.806 9.509 1.00 96.06 90 ASN A CA 1
ATOM 726 C C . ASN A 1 90 ? -8.233 7.612 10.786 1.00 96.06 90 ASN A C 1
ATOM 728 O O . ASN A 1 90 ? -7.246 8.318 10.990 1.00 96.06 90 ASN A O 1
ATOM 732 N N . LYS A 1 91 ? -8.626 6.647 11.626 1.00 98.06 91 LYS A N 1
ATOM 733 C CA . LYS A 1 91 ? -7.941 6.338 12.885 1.00 98.06 91 LYS A CA 1
ATOM 734 C C . LYS A 1 91 ? -6.495 5.891 12.658 1.00 98.06 91 LYS A C 1
ATOM 736 O O . LYS A 1 91 ? -5.614 6.359 13.370 1.00 98.06 91 LYS A O 1
ATOM 741 N N . TYR A 1 92 ? -6.264 5.042 11.657 1.00 98.31 92 TYR A N 1
ATOM 742 C CA . TYR A 1 92 ? -4.950 4.463 11.341 1.00 98.31 92 TYR A CA 1
ATOM 743 C C . TYR A 1 92 ? -4.282 5.101 10.116 1.00 98.31 92 TYR A C 1
ATOM 745 O O . TYR A 1 92 ? -3.512 4.474 9.384 1.00 98.31 92 TYR A O 1
ATOM 753 N N . TYR A 1 93 ? -4.612 6.365 9.842 1.00 97.81 93 TYR A N 1
ATOM 754 C CA . TYR A 1 93 ? -4.126 7.065 8.658 1.00 97.81 93 TYR A CA 1
ATOM 755 C C . TYR A 1 93 ? -2.593 7.143 8.610 1.00 97.81 93 TYR A C 1
ATOM 757 O O . TYR A 1 93 ? -2.007 7.006 7.537 1.00 97.81 93 TYR A O 1
ATOM 765 N N . LYS A 1 94 ? -1.940 7.356 9.761 1.00 97.88 94 LYS A N 1
ATOM 766 C CA . LYS A 1 94 ? -0.477 7.487 9.841 1.00 97.88 94 LYS A CA 1
ATOM 767 C C . LYS A 1 94 ? 0.220 6.178 9.488 1.00 97.88 94 LYS A C 1
ATOM 769 O O . LYS A 1 94 ? 1.235 6.203 8.806 1.00 97.88 94 LYS A O 1
ATOM 774 N N . GLU A 1 95 ? -0.339 5.052 9.910 1.00 98.69 95 GLU A N 1
ATOM 775 C CA . GLU A 1 95 ? 0.177 3.716 9.641 1.00 98.69 95 GLU A CA 1
ATOM 776 C C . GLU A 1 95 ? 0.078 3.398 8.151 1.00 98.69 95 GLU A C 1
ATOM 778 O O . GLU A 1 95 ? 1.076 2.998 7.554 1.00 98.69 95 GLU A O 1
ATOM 783 N N . VAL A 1 96 ? -1.082 3.653 7.530 1.00 98.62 96 VAL A N 1
ATOM 784 C CA . VAL A 1 96 ? -1.247 3.491 6.075 1.00 98.62 96 VAL A CA 1
ATOM 785 C C . VAL A 1 96 ? -0.259 4.380 5.321 1.00 98.62 96 VAL A C 1
ATOM 787 O O . VAL A 1 96 ? 0.434 3.908 4.425 1.00 98.62 96 VAL A O 1
ATOM 790 N N . ALA A 1 97 ? -0.163 5.655 5.700 1.00 98.12 97 ALA A N 1
ATOM 791 C CA . ALA A 1 97 ? 0.713 6.618 5.045 1.00 98.12 97 ALA A CA 1
ATOM 792 C C . ALA A 1 97 ? 2.204 6.253 5.185 1.00 98.12 97 ALA A C 1
ATOM 794 O O . ALA A 1 97 ? 2.960 6.369 4.222 1.00 98.12 97 ALA A O 1
ATOM 795 N N . GLN A 1 98 ? 2.617 5.744 6.350 1.00 98.50 98 GLN A N 1
ATOM 796 C CA . GLN A 1 98 ? 3.975 5.244 6.562 1.00 98.50 98 GLN A CA 1
ATOM 797 C C . GLN A 1 98 ? 4.246 3.974 5.753 1.00 98.50 98 GLN A C 1
ATOM 799 O O . GLN A 1 98 ? 5.335 3.831 5.215 1.00 98.50 98 GLN A O 1
ATOM 804 N N . GLY A 1 99 ? 3.273 3.064 5.647 1.00 98.62 99 GLY A N 1
ATOM 805 C CA . GLY A 1 99 ? 3.396 1.870 4.810 1.00 98.62 99 GLY A CA 1
ATOM 806 C C . GLY A 1 99 ? 3.559 2.216 3.332 1.00 98.62 99 GLY A C 1
ATOM 807 O O . GLY A 1 99 ? 4.403 1.631 2.667 1.00 98.62 99 GLY A O 1
ATOM 808 N N . ILE A 1 100 ? 2.802 3.203 2.843 1.00 98.56 100 ILE A N 1
ATOM 809 C CA . ILE A 1 100 ? 2.964 3.744 1.488 1.00 98.56 100 ILE A CA 1
ATOM 810 C C . ILE A 1 100 ? 4.384 4.295 1.303 1.00 98.56 100 ILE A C 1
ATOM 812 O O . ILE A 1 100 ? 5.083 3.918 0.378 1.00 98.56 100 ILE A O 1
ATOM 816 N N . PHE A 1 101 ? 4.842 5.154 2.214 1.00 97.88 101 PHE A N 1
ATOM 817 C CA . PHE A 1 101 ? 6.174 5.753 2.132 1.00 97.88 101 PHE A CA 1
ATOM 818 C C . PHE A 1 101 ? 7.312 4.726 2.184 1.00 97.88 101 PHE A C 1
ATOM 820 O O . PHE A 1 101 ? 8.225 4.763 1.362 1.00 97.88 101 PHE A O 1
ATOM 827 N N . ASP A 1 102 ? 7.268 3.810 3.152 1.00 98.50 102 ASP A N 1
ATOM 828 C CA . ASP A 1 102 ? 8.346 2.853 3.400 1.00 98.50 102 ASP A CA 1
ATOM 829 C C . ASP A 1 102 ? 8.588 1.922 2.209 1.00 98.50 102 ASP A C 1
ATOM 831 O O . ASP A 1 102 ? 9.709 1.429 2.076 1.00 98.50 102 ASP A O 1
ATOM 835 N N . ALA A 1 103 ? 7.580 1.697 1.356 1.00 98.38 103 ALA A N 1
ATOM 836 C CA . ALA A 1 103 ? 7.705 0.857 0.171 1.00 98.38 103 ALA A CA 1
ATOM 837 C C . ALA A 1 103 ? 8.893 1.280 -0.715 1.00 98.38 103 ALA A C 1
ATOM 839 O O . ALA A 1 103 ? 9.670 0.422 -1.116 1.00 98.38 103 ALA A O 1
ATOM 840 N N . ASP A 1 104 ? 9.112 2.587 -0.893 1.00 97.81 104 ASP A N 1
ATOM 841 C CA . ASP A 1 104 ? 10.207 3.133 -1.712 1.00 97.81 104 ASP A CA 1
ATOM 842 C C . ASP A 1 104 ? 11.485 3.471 -0.921 1.00 97.81 104 ASP A C 1
ATOM 844 O O . ASP A 1 104 ? 12.501 3.841 -1.508 1.00 97.81 104 ASP A O 1
ATOM 848 N N . HIS A 1 105 ? 11.465 3.371 0.412 1.00 96.50 105 HIS A N 1
ATOM 849 C CA . HIS A 1 105 ? 12.509 3.968 1.265 1.00 96.50 105 HIS A CA 1
ATOM 850 C C . HIS A 1 105 ? 13.174 2.994 2.235 1.00 96.50 105 HIS A C 1
ATOM 852 O O . HIS A 1 105 ? 14.155 3.351 2.896 1.00 96.50 105 HIS A O 1
ATOM 858 N N . LYS A 1 106 ? 12.647 1.775 2.374 1.00 97.31 106 LYS A N 1
ATOM 859 C CA . LYS A 1 106 ? 13.085 0.849 3.417 1.00 97.31 106 LYS A CA 1
ATOM 860 C C . LYS A 1 106 ? 13.206 -0.576 2.898 1.00 97.31 106 LYS A C 1
ATOM 862 O O . LYS A 1 106 ? 12.286 -1.126 2.305 1.00 97.31 106 LYS A O 1
ATOM 867 N N . ASN A 1 107 ? 14.324 -1.229 3.214 1.00 96.69 107 ASN A N 1
ATOM 868 C CA . ASN A 1 107 ? 14.460 -2.670 3.012 1.00 96.69 107 ASN A CA 1
ATOM 869 C C . ASN A 1 107 ? 13.486 -3.454 3.917 1.00 96.69 107 ASN A C 1
ATOM 871 O O . ASN A 1 107 ? 13.338 -3.119 5.095 1.00 96.69 107 ASN A O 1
ATOM 875 N N . PRO A 1 108 ? 12.868 -4.537 3.415 1.00 97.31 108 PRO A N 1
ATOM 876 C CA . PRO A 1 108 ? 13.141 -5.185 2.128 1.00 97.31 108 PRO A CA 1
ATOM 877 C C . PRO A 1 108 ? 12.300 -4.658 0.949 1.00 97.31 108 PRO A C 1
ATOM 879 O O . PRO A 1 108 ? 12.310 -5.281 -0.102 1.00 97.31 108 PRO A O 1
ATOM 882 N N . TYR A 1 109 ? 11.528 -3.584 1.119 1.00 98.06 109 TYR A N 1
ATOM 883 C CA . TYR A 1 109 ? 10.449 -3.214 0.199 1.00 98.06 109 TYR A CA 1
ATOM 884 C C . TYR A 1 109 ? 10.947 -2.634 -1.129 1.00 98.06 109 TYR A C 1
ATOM 886 O O . TYR A 1 109 ? 10.469 -3.063 -2.169 1.00 98.06 109 TYR A O 1
ATOM 894 N N . TYR A 1 110 ? 11.970 -1.775 -1.088 1.00 96.88 110 TYR A N 1
ATOM 895 C CA . TYR A 1 110 ? 12.593 -1.188 -2.286 1.00 96.88 110 TYR A CA 1
ATOM 896 C C . TYR A 1 110 ? 13.713 -2.054 -2.905 1.00 96.88 110 TYR A C 1
ATOM 898 O O . TYR A 1 110 ? 14.517 -1.577 -3.710 1.00 96.88 110 TYR A O 1
ATOM 906 N N . ASP A 1 111 ? 13.836 -3.310 -2.455 1.00 97.31 111 ASP A N 1
ATOM 907 C CA . ASP A 1 111 ? 14.776 -4.313 -2.967 1.00 97.31 111 ASP A CA 1
ATOM 908 C C . ASP A 1 111 ? 16.232 -3.821 -3.090 1.00 97.31 111 ASP A C 1
ATOM 910 O O . ASP A 1 111 ? 16.827 -3.863 -4.171 1.00 97.31 111 ASP A O 1
ATOM 914 N N . CYS A 1 112 ? 16.814 -3.311 -1.999 1.00 95.69 112 CYS A N 1
ATOM 915 C CA . CYS A 1 112 ? 18.157 -2.710 -2.002 1.00 95.69 112 CYS A CA 1
ATOM 916 C C . CYS A 1 112 ? 18.341 -1.639 -3.098 1.00 95.69 112 CYS A C 1
ATOM 918 O O . CYS A 1 112 ? 19.360 -1.624 -3.787 1.00 95.69 112 CYS A O 1
ATOM 920 N N . SER A 1 113 ? 17.344 -0.761 -3.258 1.00 94.81 113 SER A N 1
ATOM 921 C CA . SER A 1 113 ? 17.303 0.316 -4.261 1.00 94.81 113 SER A CA 1
ATOM 922 C C . SER A 1 113 ? 17.214 -0.149 -5.719 1.00 94.81 113 SER A C 1
ATOM 924 O O . SER A 1 113 ? 17.439 0.649 -6.627 1.00 94.81 113 SER A O 1
ATOM 926 N N . THR A 1 114 ? 16.872 -1.417 -5.964 1.00 97.12 114 THR A N 1
ATOM 927 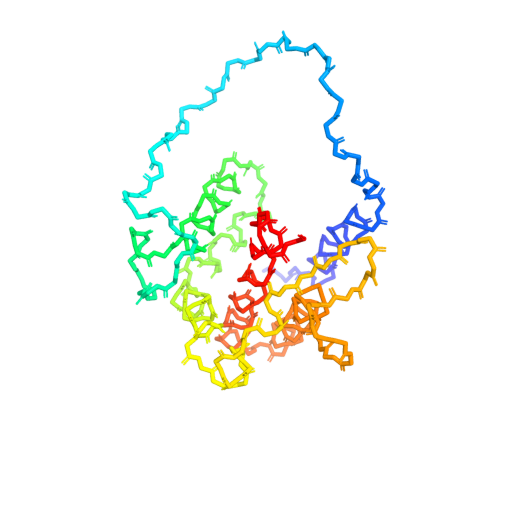C CA . THR A 1 114 ? 16.553 -1.894 -7.320 1.00 97.12 114 THR A CA 1
ATOM 928 C C . THR A 1 114 ? 15.088 -1.670 -7.678 1.00 97.12 114 THR A C 1
ATOM 930 O O . THR A 1 114 ? 14.775 -1.532 -8.854 1.00 97.12 114 THR A O 1
ATOM 933 N N . PHE A 1 115 ? 14.196 -1.604 -6.681 1.00 97.94 115 PHE A N 1
ATOM 934 C CA . PHE A 1 115 ? 12.747 -1.486 -6.867 1.00 97.94 115 PHE A CA 1
ATOM 935 C C . PHE A 1 115 ? 12.141 -2.623 -7.703 1.00 97.94 115 PHE A C 1
ATOM 937 O O . PHE A 1 115 ? 11.052 -2.481 -8.251 1.00 97.94 115 PHE A O 1
ATOM 944 N N . VAL A 1 116 ? 12.810 -3.774 -7.817 1.00 98.19 116 VAL A N 1
ATOM 945 C CA . VAL A 1 116 ? 12.362 -4.879 -8.680 1.00 98.19 116 VAL A CA 1
ATOM 946 C C . VAL A 1 116 ? 10.944 -5.357 -8.355 1.00 98.19 116 VAL A C 1
ATOM 948 O O . VAL A 1 116 ? 10.192 -5.728 -9.259 1.00 98.19 116 VAL A O 1
ATOM 951 N N . SER A 1 117 ? 10.527 -5.284 -7.094 1.00 98.38 117 SER A N 1
ATOM 952 C CA . SER A 1 117 ? 9.183 -5.658 -6.666 1.00 98.38 117 SER A CA 1
ATOM 953 C C . SER A 1 117 ? 8.104 -4.615 -6.967 1.00 98.38 117 SER A C 1
ATOM 955 O O . SER A 1 117 ? 6.932 -4.928 -6.780 1.00 98.38 117 SER A O 1
ATOM 957 N N . HIS A 1 118 ? 8.463 -3.436 -7.484 1.00 98.44 118 HIS A N 1
ATOM 958 C CA . HIS A 1 118 ? 7.546 -2.353 -7.865 1.00 98.44 118 HIS A CA 1
ATOM 959 C C . HIS A 1 118 ? 7.080 -2.425 -9.323 1.00 98.44 118 HIS A C 1
ATOM 961 O O . HIS A 1 118 ? 6.208 -1.663 -9.729 1.00 98.44 118 HIS A O 1
ATOM 967 N N . PHE A 1 119 ? 7.620 -3.358 -10.110 1.00 98.44 119 PHE A N 1
ATOM 968 C CA . PHE A 1 119 ? 7.265 -3.536 -11.517 1.00 98.44 119 PHE A CA 1
ATOM 969 C C . PHE A 1 119 ? 6.450 -4.814 -11.718 1.00 98.44 119 PHE A C 1
ATOM 971 O O . PHE A 1 119 ? 6.659 -5.830 -11.039 1.00 98.44 119 PHE A O 1
ATOM 978 N N . TYR A 1 120 ? 5.528 -4.788 -12.676 1.00 98.44 120 TYR A N 1
ATOM 979 C CA . TYR A 1 120 ? 4.750 -5.951 -13.081 1.00 98.44 120 TYR A CA 1
ATOM 980 C C . TYR A 1 120 ? 4.311 -5.872 -14.542 1.00 98.44 120 TYR A C 1
ATOM 982 O O . TYR A 1 120 ? 3.374 -5.158 -14.863 1.00 98.44 120 TYR A O 1
ATOM 990 N N . ASN A 1 121 ? 4.898 -6.714 -15.392 1.00 97.50 121 ASN A N 1
ATOM 991 C CA . ASN A 1 121 ? 4.441 -6.919 -16.757 1.00 97.50 121 ASN A CA 1
ATOM 992 C C . ASN A 1 121 ? 3.245 -7.891 -16.795 1.00 97.50 121 ASN A C 1
ATOM 994 O O . ASN A 1 121 ? 3.437 -9.092 -16.557 1.00 97.50 121 ASN A O 1
ATOM 998 N N . PRO A 1 122 ? 2.025 -7.442 -17.150 1.00 96.44 122 PRO A N 1
ATOM 999 C CA . PRO A 1 122 ? 0.835 -8.291 -17.137 1.00 96.44 122 PRO A CA 1
ATOM 1000 C C . PRO A 1 122 ? 0.810 -9.328 -18.268 1.00 96.44 122 PRO A C 1
ATOM 1002 O O . PRO A 1 122 ? 0.115 -10.333 -18.152 1.00 96.44 122 PRO A O 1
ATOM 1005 N N . THR A 1 123 ? 1.578 -9.125 -19.344 1.00 96.75 123 THR A N 1
ATOM 1006 C CA . THR A 1 123 ? 1.637 -10.063 -20.481 1.00 96.75 123 THR A CA 1
ATOM 1007 C C . THR A 1 123 ? 2.556 -11.248 -20.189 1.00 96.75 123 THR A C 1
ATOM 1009 O O . THR A 1 123 ? 2.289 -12.368 -20.617 1.00 96.75 123 THR A O 1
ATOM 1012 N N . LYS A 1 124 ? 3.650 -11.010 -19.458 1.00 95.06 124 LYS A N 1
ATOM 1013 C CA . LYS A 1 124 ? 4.669 -12.024 -19.132 1.00 95.06 124 LYS A CA 1
ATOM 1014 C C . LYS A 1 124 ? 4.580 -12.546 -17.694 1.00 95.06 124 LYS A C 1
ATOM 1016 O O . LYS A 1 124 ? 5.344 -13.433 -17.326 1.00 95.06 124 LYS A O 1
ATOM 1021 N N . ASP A 1 125 ? 3.674 -11.982 -16.896 1.00 95.94 125 ASP A N 1
ATOM 1022 C CA . ASP A 1 125 ? 3.481 -12.253 -15.467 1.00 95.94 125 ASP A CA 1
ATOM 1023 C C . ASP A 1 125 ? 4.783 -12.161 -14.639 1.00 95.94 125 ASP A C 1
ATOM 1025 O O . ASP A 1 125 ? 5.026 -12.947 -13.722 1.00 95.94 125 ASP A O 1
ATOM 1029 N N . ASN A 1 126 ? 5.648 -11.190 -14.949 1.00 97.25 126 ASN A N 1
ATOM 1030 C CA . ASN A 1 126 ? 6.970 -11.031 -14.335 1.00 97.25 126 ASN A CA 1
ATOM 1031 C C . ASN A 1 126 ? 7.296 -9.561 -14.006 1.00 97.25 126 ASN A C 1
ATOM 1033 O O . ASN A 1 126 ? 6.476 -8.674 -14.198 1.00 97.25 126 ASN A O 1
ATOM 1037 N N . THR A 1 127 ? 8.475 -9.320 -13.440 1.00 98.19 127 THR A N 1
ATOM 1038 C CA . THR A 1 127 ? 9.094 -7.989 -13.305 1.00 98.19 127 THR A CA 1
ATOM 1039 C C . THR A 1 127 ? 10.207 -7.839 -14.354 1.00 98.19 127 THR A C 1
ATOM 1041 O O . THR A 1 127 ? 10.466 -8.778 -15.114 1.00 98.19 127 THR A O 1
ATOM 1044 N N . TYR A 1 128 ? 10.880 -6.688 -14.413 1.00 97.06 128 TYR A N 1
ATOM 1045 C CA . TYR A 1 128 ? 11.969 -6.436 -15.361 1.00 97.06 128 TYR A CA 1
ATOM 1046 C C . TYR A 1 128 ? 13.194 -7.344 -15.135 1.00 97.06 128 TYR A C 1
ATOM 1048 O O . TYR A 1 128 ? 13.984 -7.537 -16.058 1.00 97.06 128 TYR A O 1
ATOM 1056 N N . LEU A 1 129 ? 13.342 -7.936 -13.940 1.00 95.62 129 LEU A N 1
ATOM 1057 C CA . LEU A 1 129 ? 14.400 -8.897 -13.619 1.00 95.62 129 LEU A CA 1
ATOM 1058 C C . LEU A 1 129 ? 13.822 -10.310 -13.372 1.00 95.62 129 LEU A C 1
ATOM 1060 O O . LEU A 1 129 ? 13.076 -10.519 -12.411 1.00 95.62 129 LEU A O 1
ATOM 1064 N N . PRO A 1 130 ? 14.155 -11.312 -14.207 1.00 90.56 130 PRO A N 1
ATOM 1065 C CA . PRO A 1 130 ? 13.652 -12.675 -14.047 1.00 90.56 130 PRO A CA 1
ATOM 1066 C C . PRO A 1 130 ? 14.023 -13.311 -12.699 1.00 90.56 130 PRO A C 1
ATOM 1068 O O . PRO A 1 130 ? 15.124 -13.122 -12.193 1.00 90.56 130 PRO A O 1
ATOM 1071 N N . GLY A 1 131 ? 13.112 -14.113 -12.139 1.00 92.62 131 GLY A N 1
ATOM 1072 C CA . GLY A 1 131 ? 13.325 -14.842 -10.879 1.00 92.62 131 GLY A CA 1
ATOM 1073 C C . GLY A 1 131 ? 12.984 -14.059 -9.603 1.00 92.62 131 GLY A C 1
ATOM 1074 O O . GLY A 1 131 ? 12.912 -14.658 -8.530 1.00 92.62 131 GLY A O 1
ATOM 1075 N N . PHE A 1 132 ? 12.706 -12.758 -9.709 1.00 96.94 132 PHE A N 1
ATOM 1076 C CA . PHE A 1 132 ? 12.313 -11.908 -8.582 1.00 96.94 132 PHE A CA 1
ATOM 1077 C C . PHE A 1 132 ? 10.790 -11.792 -8.440 1.00 96.94 132 PHE A C 1
ATOM 1079 O O . PHE A 1 132 ? 10.023 -12.131 -9.345 1.00 96.94 132 PHE A O 1
ATOM 1086 N N . LYS A 1 133 ? 10.340 -11.333 -7.265 1.00 97.75 133 LYS A N 1
ATOM 1087 C CA . LYS A 1 133 ? 8.923 -11.037 -7.014 1.00 97.75 133 LYS A CA 1
ATOM 1088 C C . LYS A 1 133 ? 8.523 -9.758 -7.745 1.00 97.75 133 LYS A C 1
ATOM 1090 O O . LYS A 1 133 ? 9.302 -8.819 -7.791 1.00 97.75 133 LYS A O 1
ATOM 1095 N N . ASN A 1 134 ? 7.312 -9.742 -8.296 1.00 98.25 134 ASN A N 1
ATOM 1096 C CA . ASN A 1 134 ? 6.734 -8.598 -9.009 1.00 98.25 134 ASN A CA 1
ATOM 1097 C C . ASN A 1 134 ? 5.672 -7.873 -8.160 1.00 98.25 134 ASN A C 1
ATOM 1099 O O . ASN A 1 134 ? 5.227 -8.405 -7.135 1.00 98.25 134 ASN A O 1
ATOM 1103 N N . ALA A 1 135 ? 5.217 -6.699 -8.607 1.00 98.50 135 ALA A N 1
ATOM 1104 C CA . ALA A 1 135 ? 4.270 -5.867 -7.855 1.00 98.50 135 ALA A CA 1
ATOM 1105 C C . ALA A 1 135 ? 2.940 -6.571 -7.559 1.00 98.50 135 ALA A C 1
ATOM 1107 O O . ALA A 1 135 ? 2.440 -6.495 -6.436 1.00 98.50 135 ALA A O 1
ATOM 1108 N N . LYS A 1 136 ? 2.403 -7.365 -8.495 1.00 98.31 136 LYS A N 1
ATOM 1109 C CA . LYS A 1 136 ? 1.197 -8.184 -8.268 1.00 98.31 136 LYS A CA 1
ATOM 1110 C C . LYS A 1 136 ? 1.381 -9.171 -7.109 1.00 98.31 136 LYS A C 1
ATOM 1112 O O . LYS A 1 136 ? 0.520 -9.272 -6.230 1.00 98.31 136 LYS A O 1
ATOM 1117 N N . GLN A 1 137 ? 2.494 -9.904 -7.085 1.00 98.44 137 GLN A N 1
ATOM 1118 C CA . GLN A 1 137 ? 2.796 -10.873 -6.028 1.00 98.44 137 GLN A CA 1
ATOM 1119 C C . GLN A 1 137 ? 3.037 -10.185 -4.678 1.00 98.44 137 GLN A C 1
ATOM 1121 O O . GLN A 1 137 ? 2.552 -10.662 -3.647 1.00 98.44 137 GLN A O 1
ATOM 1126 N N . THR A 1 138 ? 3.762 -9.069 -4.681 1.00 98.69 138 THR A N 1
ATOM 1127 C CA . THR A 1 138 ? 4.130 -8.327 -3.471 1.00 98.69 138 THR A CA 1
ATOM 1128 C C . THR A 1 138 ? 2.932 -7.591 -2.865 1.00 98.69 138 THR A C 1
ATOM 1130 O O . THR A 1 138 ? 2.700 -7.706 -1.659 1.00 98.69 138 THR A O 1
ATOM 1133 N N . CYS A 1 139 ? 2.086 -6.972 -3.694 1.00 98.62 139 CYS A N 1
ATOM 1134 C CA . CYS A 1 139 ? 0.773 -6.454 -3.303 1.00 98.62 139 CYS A CA 1
ATOM 1135 C C . CYS A 1 139 ? -0.059 -7.546 -2.615 1.00 98.62 139 CYS A C 1
ATOM 1137 O O . CYS A 1 139 ? -0.448 -7.409 -1.454 1.00 98.62 139 CYS A O 1
ATOM 1139 N N . GLY A 1 140 ? -0.237 -8.697 -3.276 1.00 98.56 140 GLY A N 1
ATOM 1140 C CA . GLY A 1 140 ? -1.005 -9.814 -2.722 1.00 98.56 140 GLY A CA 1
ATOM 1141 C C . GLY A 1 140 ? -0.442 -10.360 -1.402 1.00 98.56 140 GLY A C 1
ATOM 1142 O O . GLY A 1 140 ? -1.211 -10.746 -0.517 1.00 98.56 140 GLY A O 1
ATOM 1143 N N . LYS A 1 141 ? 0.887 -10.376 -1.234 1.00 98.69 141 LYS A N 1
ATOM 1144 C CA . LYS A 1 141 ? 1.551 -10.752 0.025 1.00 98.69 141 LYS A CA 1
ATOM 1145 C C . LYS A 1 141 ? 1.156 -9.801 1.154 1.00 98.69 141 LYS A C 1
ATOM 1147 O O . LYS A 1 141 ? 0.681 -10.272 2.189 1.00 98.69 141 LYS A O 1
ATOM 1152 N N . TYR A 1 142 ? 1.339 -8.493 0.975 1.00 98.81 142 TYR A N 1
ATOM 1153 C CA . TYR A 1 142 ? 1.060 -7.523 2.037 1.00 98.81 142 TYR A CA 1
ATOM 1154 C C . TYR A 1 142 ? -0.433 -7.376 2.316 1.00 98.81 142 TYR A C 1
ATOM 1156 O O . TYR A 1 142 ? -0.803 -7.283 3.484 1.00 98.81 142 TYR A O 1
ATOM 1164 N N . PHE A 1 143 ? -1.296 -7.501 1.305 1.00 98.88 143 PHE A N 1
ATOM 1165 C CA . PHE A 1 143 ? -2.744 -7.555 1.509 1.00 98.88 143 PHE A CA 1
ATOM 1166 C C . PHE A 1 143 ? -3.154 -8.718 2.425 1.00 98.88 143 PHE A C 1
ATOM 1168 O O . PHE A 1 143 ? -3.878 -8.534 3.404 1.00 98.88 143 PHE A O 1
ATOM 1175 N N . LYS A 1 144 ? -2.648 -9.930 2.153 1.00 98.81 144 LYS A N 1
ATOM 1176 C CA . LYS A 1 144 ? -2.936 -11.116 2.978 1.00 98.81 144 LYS A CA 1
ATOM 1177 C C . LYS A 1 144 ? -2.408 -10.962 4.402 1.00 98.81 144 LYS A C 1
ATOM 1179 O O . LYS A 1 144 ? -3.097 -11.338 5.345 1.00 98.81 144 LYS A O 1
ATOM 1184 N N . GLN A 1 145 ? -1.210 -10.399 4.565 1.00 98.75 145 GLN A N 1
ATOM 1185 C CA . GLN A 1 145 ? -0.647 -10.143 5.890 1.00 98.75 145 GLN A CA 1
ATOM 1186 C C . GLN A 1 145 ? -1.421 -9.057 6.648 1.00 98.75 145 GLN A C 1
ATOM 1188 O O . GLN A 1 145 ? -1.626 -9.205 7.847 1.00 98.75 145 GLN A O 1
ATOM 1193 N N . ALA A 1 146 ? -1.887 -8.004 5.971 1.00 98.75 146 ALA A N 1
ATOM 1194 C CA . ALA A 1 146 ? -2.748 -6.984 6.565 1.00 98.75 146 ALA A CA 1
ATOM 1195 C C . ALA A 1 146 ? -4.061 -7.596 7.069 1.00 98.75 146 ALA A C 1
ATOM 1197 O O . ALA A 1 146 ? -4.473 -7.342 8.199 1.00 98.75 146 ALA A O 1
ATOM 1198 N N . LEU A 1 147 ? -4.682 -8.465 6.264 1.00 98.31 147 LEU A N 1
ATOM 1199 C CA . LEU A 1 147 ? -5.894 -9.184 6.652 1.00 98.31 147 LEU A CA 1
ATOM 1200 C C . LEU A 1 147 ? -5.658 -10.120 7.845 1.00 98.31 147 LEU A C 1
ATOM 1202 O O . LEU A 1 147 ? -6.519 -10.222 8.718 1.00 98.31 147 LEU A O 1
ATOM 1206 N N . GLN A 1 148 ? -4.518 -10.813 7.882 1.00 98.69 148 GLN A N 1
ATOM 1207 C CA . GLN A 1 148 ? -4.162 -11.676 9.008 1.00 98.69 148 GLN A CA 1
ATOM 1208 C C . GLN A 1 148 ? -3.991 -10.860 10.294 1.00 98.69 148 GLN A C 1
ATOM 1210 O O . GLN A 1 148 ? -4.636 -11.161 11.294 1.00 98.69 148 GLN A O 1
ATOM 1215 N N . ASP A 1 149 ? -3.200 -9.788 10.245 1.00 98.69 149 ASP A N 1
ATOM 1216 C CA . ASP A 1 149 ? -2.983 -8.896 11.385 1.00 98.69 149 ASP A CA 1
ATOM 1217 C C . ASP A 1 149 ? -4.298 -8.275 11.877 1.00 98.69 149 ASP A C 1
ATOM 1219 O O . ASP A 1 149 ? -4.525 -8.182 13.081 1.00 98.69 149 ASP A O 1
ATOM 1223 N N . TYR A 1 150 ? -5.196 -7.905 10.959 1.00 98.06 150 TYR A N 1
ATOM 1224 C CA . TYR A 1 150 ? -6.518 -7.383 11.303 1.00 98.06 150 TYR A CA 1
ATOM 1225 C C . TYR A 1 150 ? -7.360 -8.413 12.070 1.00 98.06 150 TYR A C 1
ATOM 1227 O O . TYR A 1 150 ? -7.979 -8.082 13.079 1.00 98.06 150 TYR A O 1
ATOM 1235 N N . LYS A 1 151 ? -7.360 -9.682 11.632 1.00 97.94 151 LYS A N 1
ATOM 1236 C CA . LYS A 1 151 ? -8.071 -10.778 12.321 1.00 97.94 151 LYS A CA 1
ATOM 1237 C C . LYS A 1 151 ? -7.517 -11.056 13.720 1.00 97.94 151 LYS A C 1
ATOM 1239 O O . LYS A 1 151 ? -8.265 -11.505 14.585 1.00 97.94 151 LYS A O 1
ATOM 1244 N N . GLU A 1 152 ? -6.232 -10.791 13.924 1.00 98.38 152 GLU A N 1
ATOM 1245 C CA . GLU A 1 152 ? -5.518 -10.945 15.195 1.00 98.38 152 GLU A CA 1
ATOM 1246 C C . GLU A 1 152 ? -5.554 -9.679 16.072 1.00 98.38 152 GLU A C 1
ATOM 1248 O O . GLU A 1 152 ? -4.859 -9.626 17.083 1.00 98.38 152 GLU A O 1
ATOM 1253 N N . ASP A 1 153 ? -6.344 -8.666 15.697 1.00 97.75 153 ASP A N 1
ATOM 1254 C CA . ASP A 1 153 ? -6.470 -7.374 16.394 1.00 97.75 153 ASP A CA 1
ATOM 1255 C C . ASP A 1 153 ? -5.154 -6.566 16.484 1.00 97.75 153 ASP A C 1
ATOM 1257 O O . ASP A 1 153 ? -5.000 -5.636 17.276 1.00 97.75 153 ASP A O 1
ATOM 1261 N N . LYS A 1 154 ? -4.188 -6.866 15.608 1.00 98.56 154 LYS A N 1
ATOM 1262 C CA . LYS A 1 154 ? -2.920 -6.134 15.467 1.00 98.56 154 LYS A CA 1
ATOM 1263 C C . LYS A 1 154 ? -3.105 -4.945 14.522 1.00 98.56 154 LYS A C 1
ATOM 1265 O O . LYS A 1 154 ? -2.506 -4.867 13.452 1.00 98.56 154 LYS A O 1
ATOM 1270 N N . LEU A 1 155 ? -3.980 -4.014 14.897 1.00 98.25 155 LEU A N 1
ATOM 1271 C CA . LEU A 1 155 ? -4.494 -2.996 13.972 1.00 98.25 155 LEU A CA 1
ATOM 1272 C C . LEU A 1 155 ? -3.403 -2.071 13.407 1.00 98.25 155 LEU A C 1
ATOM 1274 O O . LEU A 1 155 ? -3.380 -1.839 12.203 1.00 98.25 155 LEU A O 1
ATOM 1278 N N . ASN A 1 156 ? -2.446 -1.613 14.220 1.00 98.56 156 ASN A N 1
ATOM 1279 C CA . ASN A 1 156 ? -1.364 -0.749 13.725 1.00 98.56 156 ASN A CA 1
ATOM 1280 C C . ASN A 1 156 ? -0.567 -1.418 12.592 1.00 98.56 156 ASN A C 1
ATOM 1282 O O . ASN A 1 156 ? -0.314 -0.816 11.550 1.00 98.56 156 ASN A O 1
ATOM 1286 N N . THR A 1 157 ? -0.198 -2.689 12.772 1.00 98.62 157 THR A N 1
ATOM 1287 C CA . THR A 1 157 ? 0.572 -3.430 11.768 1.00 98.62 157 THR A CA 1
ATOM 1288 C C . THR A 1 157 ? -0.293 -3.839 10.580 1.00 98.62 157 THR A C 1
ATOM 1290 O O . THR A 1 157 ? 0.197 -3.825 9.450 1.00 98.62 157 THR A O 1
ATOM 1293 N N . ALA A 1 158 ? -1.584 -4.111 10.801 1.00 98.75 158 ALA A N 1
ATOM 1294 C CA . ALA A 1 158 ? -2.548 -4.363 9.737 1.00 98.75 158 ALA A CA 1
ATOM 1295 C C . ALA A 1 158 ? -2.648 -3.174 8.773 1.00 98.75 158 ALA A C 1
ATOM 1297 O O . ALA A 1 158 ? -2.493 -3.346 7.565 1.00 98.75 158 ALA A O 1
ATOM 1298 N N . PHE A 1 159 ? -2.846 -1.962 9.296 1.00 98.69 159 PHE A N 1
ATOM 1299 C CA . PHE A 1 159 ? -2.980 -0.759 8.470 1.00 98.69 159 PHE A CA 1
ATOM 1300 C C . PHE A 1 159 ? -1.654 -0.319 7.843 1.00 98.69 159 PHE A C 1
ATOM 1302 O O . PHE A 1 159 ? -1.650 0.126 6.697 1.00 98.69 159 PHE A O 1
ATOM 1309 N N . TYR A 1 160 ? -0.522 -0.540 8.514 1.00 98.81 160 TYR A N 1
ATOM 1310 C CA . TYR A 1 160 ? 0.794 -0.358 7.899 1.00 98.81 160 TYR A CA 1
ATOM 1311 C C . TYR A 1 160 ? 1.003 -1.284 6.690 1.00 98.81 160 TYR A C 1
ATOM 1313 O O . TYR A 1 160 ? 1.365 -0.831 5.604 1.00 98.81 160 TYR A O 1
ATOM 1321 N N . LYS A 1 161 ? 0.700 -2.580 6.832 1.00 98.88 161 LYS A N 1
ATOM 1322 C CA . LYS A 1 161 ? 0.784 -3.550 5.725 1.00 98.88 161 LYS A CA 1
ATOM 1323 C C . LYS A 1 161 ? -0.241 -3.278 4.626 1.00 98.88 161 LYS A C 1
ATOM 1325 O O . LYS A 1 161 ? 0.048 -3.521 3.457 1.00 98.88 161 LYS A O 1
ATOM 1330 N N . LEU A 1 162 ? -1.413 -2.749 4.975 1.00 98.81 162 LEU A N 1
ATOM 1331 C CA . LEU A 1 162 ? -2.374 -2.266 3.988 1.00 98.81 162 LEU A CA 1
ATOM 1332 C C . LEU A 1 162 ? -1.775 -1.111 3.172 1.00 98.81 162 LEU A C 1
ATOM 1334 O O . LEU A 1 162 ? -1.907 -1.117 1.954 1.00 98.81 162 LEU A O 1
ATOM 1338 N N . GLY A 1 163 ? -1.068 -0.179 3.818 1.00 98.69 163 GLY A N 1
ATOM 1339 C CA . GLY A 1 163 ? -0.314 0.882 3.145 1.00 98.69 163 GLY A CA 1
ATOM 1340 C C . GLY A 1 163 ? 0.707 0.347 2.141 1.00 98.69 163 GLY A C 1
ATOM 1341 O O . GLY A 1 163 ? 0.673 0.747 0.981 1.00 98.69 163 GLY A O 1
ATOM 1342 N N . LEU A 1 164 ? 1.530 -0.628 2.549 1.00 98.88 164 LEU A N 1
ATOM 1343 C CA . LEU A 1 164 ? 2.464 -1.313 1.640 1.00 98.88 164 LEU A CA 1
ATOM 1344 C C . LEU A 1 164 ? 1.728 -1.922 0.438 1.00 98.88 164 LEU A C 1
ATOM 1346 O O . LEU A 1 164 ? 2.122 -1.731 -0.705 1.00 98.88 164 LEU A O 1
ATOM 1350 N N . SER A 1 165 ? 0.623 -2.635 0.677 1.00 98.88 165 SER A N 1
ATOM 1351 C CA . SER A 1 165 ? -0.173 -3.235 -0.399 1.00 98.88 165 SER A CA 1
ATOM 1352 C C . SER A 1 165 ? -0.749 -2.199 -1.368 1.00 98.88 165 SER A C 1
ATOM 1354 O O . SER A 1 165 ? -0.788 -2.460 -2.569 1.00 98.88 165 SER A O 1
ATOM 1356 N N . ILE A 1 166 ? -1.221 -1.059 -0.857 1.00 98.50 166 ILE A N 1
ATOM 1357 C CA . ILE A 1 166 ? -1.762 0.035 -1.671 1.00 98.50 166 ILE A CA 1
ATOM 1358 C C . ILE A 1 166 ? -0.670 0.606 -2.574 1.00 98.50 166 ILE A C 1
ATOM 1360 O O . ILE A 1 166 ? -0.945 0.818 -3.751 1.00 98.50 166 ILE A O 1
ATOM 1364 N N . HIS A 1 167 ? 0.552 0.786 -2.060 1.00 98.62 167 HIS A N 1
ATOM 1365 C CA . HIS A 1 167 ? 1.691 1.274 -2.845 1.00 98.62 167 HIS A CA 1
ATOM 1366 C C . HIS A 1 167 ? 1.923 0.432 -4.101 1.00 98.62 167 HIS A C 1
ATOM 1368 O O . HIS A 1 167 ? 1.756 0.931 -5.212 1.00 98.62 167 HIS A O 1
ATOM 1374 N N . TYR A 1 168 ? 2.151 -0.875 -3.930 1.00 98.56 168 TYR A N 1
ATOM 1375 C CA . TYR A 1 168 ? 2.371 -1.793 -5.054 1.00 98.56 168 TYR A CA 1
ATOM 1376 C C . TYR A 1 168 ? 1.171 -1.877 -6.009 1.00 98.56 168 TYR A C 1
ATOM 1378 O O . TYR A 1 168 ? 1.342 -2.108 -7.202 1.00 98.56 168 TYR A O 1
ATOM 1386 N N . PHE A 1 169 ? -0.060 -1.708 -5.512 1.00 98.19 169 PHE A N 1
ATOM 1387 C CA . PHE A 1 169 ? -1.234 -1.631 -6.386 1.00 98.19 169 PHE A CA 1
ATOM 1388 C C . PHE A 1 169 ? -1.206 -0.373 -7.261 1.00 98.19 169 PHE A C 1
ATOM 1390 O O . PHE A 1 169 ? -1.489 -0.442 -8.455 1.00 98.19 169 PHE A O 1
ATOM 1397 N N . THR A 1 170 ? -0.856 0.771 -6.674 1.00 96.56 170 THR A N 1
ATOM 1398 C CA . THR A 1 170 ? -0.744 2.036 -7.405 1.00 96.56 170 THR A CA 1
ATOM 1399 C C . THR A 1 170 ? 0.451 2.069 -8.359 1.00 96.56 170 THR A C 1
ATOM 1401 O O . THR A 1 170 ? 0.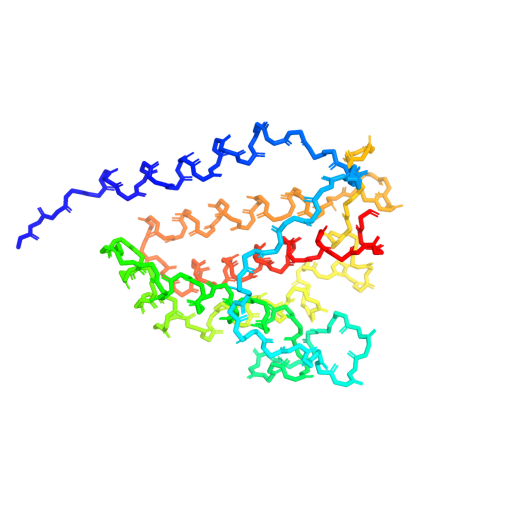310 2.647 -9.434 1.00 96.56 170 THR A O 1
ATOM 1404 N N . ASP A 1 171 ? 1.556 1.381 -8.057 1.00 97.44 171 ASP A N 1
ATOM 1405 C CA . ASP A 1 171 ? 2.664 1.193 -9.006 1.00 97.44 171 ASP A CA 1
ATOM 1406 C C . ASP A 1 171 ? 2.187 0.534 -10.303 1.00 97.44 171 ASP A C 1
ATOM 1408 O O . ASP A 1 171 ? 2.451 1.040 -11.386 1.00 97.44 171 ASP A O 1
ATOM 1412 N N . CYS A 1 172 ? 1.376 -0.526 -10.221 1.00 94.25 172 CYS A N 1
ATOM 1413 C CA . CYS A 1 172 ? 0.811 -1.181 -11.408 1.00 94.25 172 CYS A CA 1
ATOM 1414 C C . CYS A 1 172 ? -0.097 -0.270 -12.256 1.00 94.25 172 CYS A C 1
ATOM 1416 O O . CYS A 1 172 ? -0.416 -0.615 -13.392 1.00 94.25 172 CYS A O 1
ATOM 1418 N N . SER A 1 173 ? -0.565 0.859 -11.712 1.00 92.38 173 SER A N 1
ATOM 1419 C CA . SER A 1 173 ? -1.344 1.852 -12.467 1.00 92.38 173 SER A CA 1
ATOM 1420 C C . SER A 1 173 ? -0.470 2.898 -13.168 1.00 92.38 173 SER A C 1
ATOM 1422 O O . SER A 1 173 ? -0.980 3.703 -13.950 1.00 92.38 173 SER A O 1
ATOM 1424 N N . GLN A 1 174 ? 0.840 2.878 -12.915 1.00 94.81 174 GLN A N 1
ATOM 1425 C CA . GLN A 1 174 ? 1.825 3.722 -13.566 1.00 94.81 174 GLN A CA 1
ATOM 1426 C C . GLN A 1 174 ? 2.373 3.004 -14.819 1.00 94.81 174 GLN A C 1
ATOM 1428 O O . GLN A 1 174 ? 2.969 1.937 -14.698 1.00 94.81 174 GLN A O 1
ATOM 1433 N N . PRO A 1 175 ? 2.219 3.561 -16.039 1.00 95.12 175 PRO A N 1
ATOM 1434 C CA . PRO A 1 175 ? 2.541 2.833 -17.273 1.00 95.12 175 PRO A CA 1
ATOM 1435 C C . PRO A 1 175 ? 4.003 2.407 -17.477 1.00 95.12 175 PRO A C 1
ATOM 1437 O O . PRO A 1 175 ? 4.250 1.513 -18.270 1.00 95.12 175 PRO A O 1
ATOM 1440 N N . MET A 1 176 ? 4.981 3.040 -16.824 1.00 95.56 176 MET A N 1
ATOM 1441 C CA . MET A 1 176 ? 6.394 2.625 -16.899 1.00 95.56 176 MET A CA 1
ATOM 1442 C C . MET A 1 176 ? 6.704 1.448 -15.960 1.00 95.56 176 MET A C 1
ATOM 1444 O O . MET A 1 176 ? 7.720 0.782 -16.145 1.00 95.56 176 MET A O 1
ATOM 1448 N N . HIS A 1 177 ? 5.851 1.193 -14.965 1.00 96.38 177 HIS A N 1
ATOM 1449 C CA . HIS A 1 177 ? 5.949 0.056 -14.053 1.00 96.38 177 HIS A CA 1
ATOM 1450 C C . HIS A 1 177 ? 5.240 -1.205 -14.591 1.00 96.38 177 HIS A C 1
ATOM 1452 O O . HIS A 1 177 ? 5.431 -2.284 -14.019 1.00 96.38 177 HIS A O 1
ATOM 1458 N N . ALA A 1 178 ? 4.450 -1.089 -15.671 1.00 92.62 178 ALA A N 1
ATOM 1459 C CA . ALA A 1 178 ? 3.609 -2.146 -16.245 1.00 92.62 178 ALA A CA 1
ATOM 1460 C C . ALA A 1 178 ? 4.088 -2.669 -17.613 1.00 92.62 178 ALA A C 1
ATOM 1462 O O . ALA A 1 178 ? 4.679 -1.895 -18.394 1.00 92.62 178 ALA A O 1
#

InterPro domains:
  IPR001531 Zinc-dependent phospholipase C [PR00479] (118-131)
  IPR001531 Zinc-dependent phospholipase C [PR00479] (141-163)
  IPR001531 Zinc-dependent phospholipase C [PR00479] (164-178)
  IPR001531 Zinc-dependent phospholipase C [PS51346] (47-178)
  IPR001531 Zinc-dependent phospholipase C [SM00770] (1-178)
  IPR001531 Zinc-dependent phospholipase C [cd11009] (61-178)
  IPR008947 Phospholipase C/P1 nuclease domain superfamily [G3DSA:1.10.575.10] (50-178)
  IPR008947 Phospholipase C/P1 nuclease domain superfamily [SSF48537] (56-178)
  IPR029002 Phospholipase C/D [PF00882] (62-177)

pLDDT: mean 80.95, std 23.22, range [33.22, 98.88]

Radius of gyration: 17.39 Å; chains: 1; bounding box: 44×35×49 Å

Organism: Listeria ivanovii (NCBI:txid1638)